Protein AF-A0A1D2TQW2-F1 (afdb_monomer)

Mean predicted aligned error: 4.25 Å

Secondary structure (DSSP, 8-state):
--HHHHHHHHHHH-TT--EEEEEE-SS--GGGTTTTT--TT--STT----TT-GGG---EEEEEES--PPPPPS-S---GGGHHHHHHHHTTPPPPHHHHHHHHHHHHTTT-SSS-TTHHHHHHHHHHHHHTTSS---

Solvent-accessible surface area (backbone atoms only — not comparable to full-atom values): 8653 Å² total; per-residue (Å²): 134,54,71,67,57,53,51,52,50,48,44,70,76,38,75,87,53,68,41,78,46,77,51,65,52,93,66,62,60,80,82,50,39,59,81,73,72,44,63,89,85,58,55,80,88,74,63,85,74,59,95,85,32,71,74,73,58,63,55,70,50,80,47,48,38,89,41,82,58,65,82,76,79,90,50,95,53,68,40,74,90,48,50,68,45,52,52,42,54,49,66,69,46,90,69,53,71,72,44,50,54,47,54,54,45,31,66,76,29,59,23,34,65,92,78,20,91,59,47,68,57,55,52,52,50,52,49,53,36,37,77,69,67,76,42,83,87,123

Foldseek 3Di:
DDPVVVLVCCCVVPVPDKDKDKDKDPFDDPVCCVVQVHDPPDDPVRDDDDPPRPRGDIDMDIDMRVDDFDDQDPQPEADPVLVVLSRCVRVVHDDDPLSVLSVVVCVQQSRDQPPRPPVVSNVVSVVVCCVVVVDPPD

Sequence (138 aa):
MDFDEFRSLLAKRFPKERFLIVQYGDHQPIATRTLLGFDKGAAAEDIQLTPESPGLLTYYSVDGVNYEPPPLPDEDVVEVPYLGTILLNAARLPLPPSYQARLELMRLCDGRYYTCAKSKSILSFHRRLMDSGLIDGR

Structure (mmCIF, N/CA/C/O backbone):
data_AF-A0A1D2TQW2-F1
#
_entry.id   AF-A0A1D2TQW2-F1
#
loop_
_atom_site.group_PDB
_atom_site.id
_atom_site.type_symbol
_atom_site.label_atom_id
_atom_site.label_alt_id
_atom_site.label_comp_id
_atom_site.label_asym_id
_atom_site.label_entity_id
_atom_site.label_seq_id
_atom_site.pdbx_PDB_ins_code
_atom_site.Cartn_x
_atom_site.Cartn_y
_atom_site.Cartn_z
_atom_site.occupancy
_atom_site.B_iso_or_equiv
_atom_site.auth_seq_id
_atom_site.auth_comp_id
_atom_site.auth_asym_id
_atom_site.auth_atom_id
_atom_site.pdbx_PDB_model_num
ATOM 1 N N . MET A 1 1 ? 0.658 -24.098 7.712 1.00 69.06 1 MET A N 1
ATOM 2 C CA . MET A 1 1 ? -0.571 -23.613 8.361 1.00 69.06 1 MET A CA 1
ATOM 3 C C . MET A 1 1 ? -1.418 -23.043 7.258 1.00 69.06 1 MET A C 1
ATOM 5 O O . MET A 1 1 ? -0.897 -22.264 6.468 1.00 69.06 1 MET A O 1
ATOM 9 N N . ASP A 1 2 ? -2.643 -23.523 7.151 1.00 94.38 2 ASP A N 1
ATOM 10 C CA . ASP A 1 2 ? -3.599 -23.038 6.165 1.00 94.38 2 ASP A CA 1
ATOM 11 C C . ASP A 1 2 ? -4.133 -21.645 6.572 1.00 94.38 2 ASP A C 1
ATOM 13 O O . ASP A 1 2 ? -4.160 -21.316 7.762 1.00 94.38 2 ASP A O 1
ATOM 17 N N . PHE A 1 3 ? -4.501 -20.794 5.607 1.00 95.44 3 PHE A N 1
ATOM 18 C CA . PHE A 1 3 ? -4.966 -19.431 5.905 1.00 95.44 3 PHE A CA 1
ATOM 19 C C . PHE A 1 3 ? -6.299 -19.428 6.666 1.00 95.44 3 PHE A C 1
ATOM 21 O O . PHE A 1 3 ? -6.469 -18.651 7.612 1.00 95.44 3 PHE A O 1
ATOM 28 N N . ASP A 1 4 ? -7.220 -20.326 6.319 1.00 96.12 4 ASP A N 1
ATOM 29 C CA . ASP A 1 4 ? -8.505 -20.444 7.003 1.00 96.12 4 ASP A CA 1
ATOM 30 C C . ASP A 1 4 ? -8.327 -21.034 8.403 1.00 96.12 4 ASP A C 1
ATOM 32 O O . ASP A 1 4 ? -8.966 -20.580 9.357 1.00 96.12 4 ASP A O 1
ATOM 36 N N . GLU A 1 5 ? -7.388 -21.970 8.569 1.00 97.44 5 GLU A N 1
ATOM 37 C CA . GLU A 1 5 ? -6.982 -22.456 9.891 1.00 97.44 5 GLU A CA 1
ATOM 38 C C . GLU A 1 5 ? -6.448 -21.309 10.767 1.00 97.44 5 GLU A C 1
ATOM 40 O O . GLU A 1 5 ? -6.889 -21.141 11.908 1.00 97.44 5 GLU A O 1
ATOM 45 N N . PHE A 1 6 ? -5.550 -20.473 10.234 1.00 97.25 6 PHE A N 1
ATOM 46 C CA . PHE A 1 6 ? -5.016 -19.308 10.945 1.00 97.25 6 PHE A CA 1
ATOM 47 C C . PHE A 1 6 ? -6.128 -18.343 11.387 1.00 97.25 6 PHE A C 1
ATOM 49 O O . PHE A 1 6 ? -6.190 -17.959 12.560 1.00 97.25 6 PHE A O 1
ATOM 56 N N . ARG A 1 7 ? -7.055 -18.000 10.483 1.00 97.50 7 ARG A N 1
ATOM 57 C CA . ARG A 1 7 ? -8.211 -17.137 10.789 1.00 97.50 7 ARG A CA 1
ATOM 58 C C . ARG A 1 7 ? -9.120 -17.749 11.849 1.00 97.50 7 ARG A C 1
ATOM 60 O O . ARG A 1 7 ? -9.507 -17.064 12.798 1.00 97.50 7 ARG A O 1
ATOM 67 N N . SER A 1 8 ? -9.417 -19.043 11.734 1.00 97.38 8 SER A N 1
ATOM 68 C CA . SER A 1 8 ? -10.237 -19.764 12.710 1.00 97.38 8 SER A CA 1
ATOM 69 C C . SER A 1 8 ? -9.594 -19.767 14.098 1.00 97.38 8 SER A C 1
ATOM 71 O O . SER A 1 8 ? -10.298 -19.643 15.105 1.00 97.38 8 SER A O 1
ATOM 73 N N . LEU A 1 9 ? -8.268 -19.903 14.181 1.00 97.81 9 LEU A N 1
ATOM 74 C CA . LEU A 1 9 ? -7.547 -19.856 15.451 1.00 97.81 9 LEU A CA 1
ATOM 75 C C . LEU A 1 9 ? -7.575 -18.457 16.075 1.00 97.81 9 LEU A C 1
ATOM 77 O O . LEU A 1 9 ? -7.765 -18.357 17.289 1.00 97.81 9 LEU A O 1
ATOM 81 N N . LEU A 1 10 ? -7.452 -17.390 15.274 1.00 98.06 10 LEU A N 1
ATOM 82 C CA . LEU A 1 10 ? -7.613 -16.014 15.758 1.00 98.06 10 LEU A CA 1
ATOM 83 C C . LEU A 1 10 ? -9.011 -15.790 16.342 1.00 98.06 10 LEU A C 1
ATOM 85 O O . LEU A 1 10 ? -9.122 -15.366 17.491 1.00 98.06 10 LEU A O 1
ATOM 89 N N . ALA A 1 11 ? -10.063 -16.152 15.603 1.00 97.94 11 ALA A N 1
ATOM 90 C CA . ALA A 1 11 ? -11.447 -15.975 16.047 1.00 97.94 11 ALA A CA 1
ATOM 91 C C . ALA A 1 11 ? -11.741 -16.737 17.351 1.00 97.94 11 ALA A C 1
ATOM 93 O O . ALA A 1 11 ? -12.384 -16.210 18.258 1.00 97.94 11 ALA A O 1
ATOM 94 N N . LYS A 1 12 ? -11.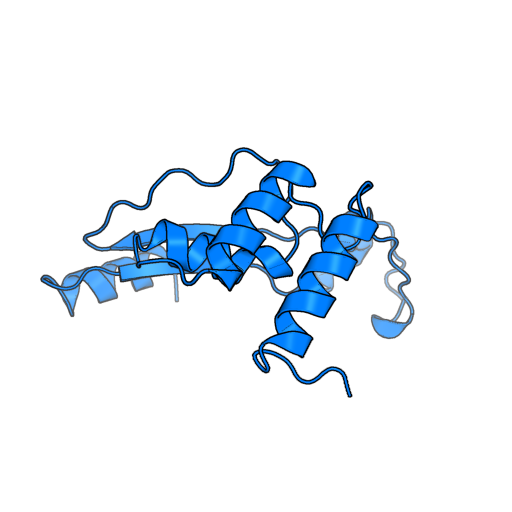238 -17.974 17.466 1.00 98.19 12 LYS A N 1
ATOM 95 C CA . LYS A 1 12 ? -11.433 -18.818 18.652 1.00 98.19 12 LYS A CA 1
ATOM 96 C C . LYS A 1 12 ? -10.676 -18.296 19.871 1.00 98.19 12 LYS A C 1
ATOM 98 O O . LYS A 1 12 ? -11.198 -18.344 20.982 1.00 98.19 12 LYS A O 1
ATOM 103 N N . ARG A 1 13 ? -9.426 -17.864 19.683 1.00 98.31 13 ARG A N 1
ATOM 104 C CA . ARG A 1 13 ? -8.552 -17.438 20.783 1.00 98.31 13 ARG A CA 1
ATOM 105 C C . ARG A 1 13 ? -8.874 -16.025 21.268 1.00 98.31 13 ARG A C 1
ATOM 107 O O . ARG A 1 13 ? -8.685 -15.750 22.450 1.00 98.31 13 ARG A O 1
ATOM 114 N N . PHE A 1 14 ? -9.364 -15.171 20.375 1.00 98.38 14 PHE A N 1
ATOM 115 C CA . PHE A 1 14 ? -9.602 -13.751 20.609 1.00 98.38 14 PHE A CA 1
ATOM 116 C C . PHE A 1 14 ? -10.992 -13.337 20.083 1.00 98.38 14 PHE A C 1
ATOM 118 O O . PHE A 1 14 ? -11.109 -12.624 19.084 1.00 98.38 14 PHE A O 1
ATOM 125 N N . PRO A 1 15 ? -12.080 -13.814 20.718 1.00 97.56 15 PRO A N 1
ATOM 126 C CA . PRO A 1 15 ? -13.437 -13.636 20.201 1.00 97.56 15 PRO A CA 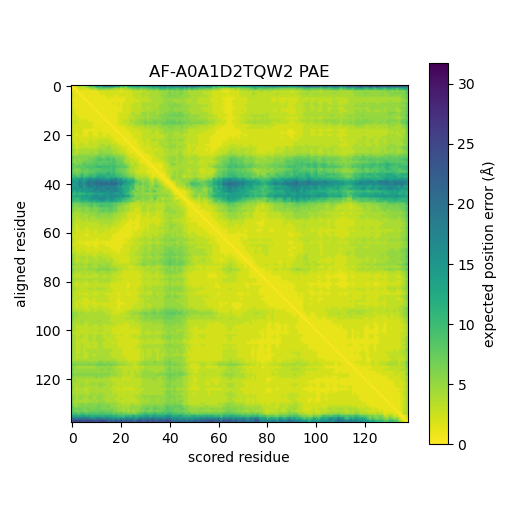1
ATOM 127 C C . PRO A 1 15 ? -13.968 -12.199 20.305 1.00 97.56 15 PRO A C 1
ATOM 129 O O . PRO A 1 15 ? -15.033 -11.911 19.765 1.00 97.56 15 PRO A O 1
ATOM 132 N N . LYS A 1 16 ? -13.286 -11.302 21.029 1.00 98.06 16 LYS A N 1
ATOM 133 C CA . LYS A 1 16 ? -13.711 -9.900 21.208 1.00 98.06 16 LYS A CA 1
ATOM 134 C C . LYS A 1 16 ? -12.815 -8.916 20.460 1.00 98.06 16 LYS A C 1
ATOM 136 O O . LYS A 1 16 ? -13.135 -7.733 20.363 1.00 98.06 16 LYS A O 1
ATOM 141 N N . GLU A 1 17 ? -11.694 -9.395 19.952 1.00 98.25 17 GLU A N 1
ATOM 142 C CA . GLU A 1 17 ? -10.689 -8.622 19.262 1.00 98.25 17 GLU A CA 1
ATOM 143 C C . GLU A 1 17 ? -10.977 -8.620 17.765 1.00 98.25 17 GLU A C 1
ATOM 145 O O . GLU A 1 17 ? -11.472 -9.590 17.187 1.00 98.25 17 GLU A O 1
ATOM 150 N N . ARG A 1 18 ? -10.650 -7.492 17.141 1.00 97.81 18 ARG A N 1
ATOM 151 C CA . ARG A 1 18 ? -10.792 -7.277 15.707 1.00 97.81 18 ARG A CA 1
ATOM 152 C C . ARG A 1 18 ? -9.414 -7.331 15.084 1.00 97.81 18 ARG A C 1
ATOM 154 O O . ARG A 1 18 ? -8.523 -6.608 15.528 1.00 9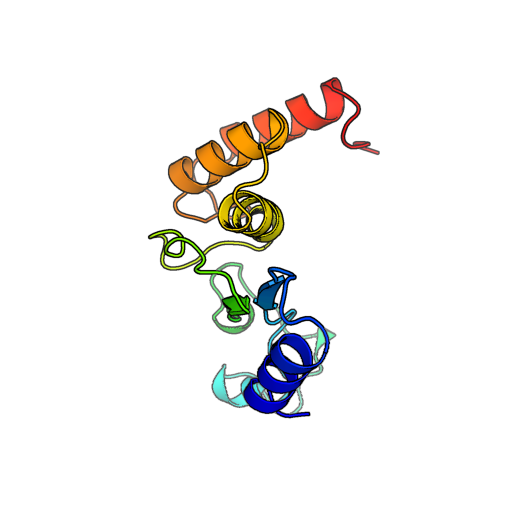7.81 18 ARG A O 1
ATOM 161 N N . PHE A 1 19 ? -9.262 -8.145 14.051 1.00 98.06 19 PHE A N 1
ATOM 162 C CA . PHE A 1 19 ? -8.018 -8.250 13.304 1.00 98.06 19 PHE A CA 1
ATOM 163 C C . PHE A 1 19 ? -8.246 -7.790 11.877 1.00 98.06 19 PHE A C 1
ATOM 165 O O . PHE A 1 19 ? -9.223 -8.182 11.243 1.00 98.06 19 PHE A O 1
ATOM 172 N N . LEU A 1 20 ? -7.307 -6.993 11.384 1.00 97.94 20 LEU A N 1
ATOM 173 C CA . LEU A 1 20 ? -7.090 -6.786 9.965 1.00 97.94 20 LEU A CA 1
ATOM 174 C C . LEU A 1 20 ? -5.888 -7.639 9.570 1.00 97.94 20 LEU A C 1
ATOM 176 O O . LEU A 1 20 ? -4.841 -7.555 10.214 1.00 97.94 20 LEU A O 1
ATOM 180 N N . ILE A 1 21 ? -6.037 -8.454 8.537 1.00 97.12 21 ILE A N 1
ATOM 181 C CA . ILE A 1 21 ? -4.979 -9.322 8.032 1.00 97.12 21 ILE A CA 1
ATOM 182 C C . ILE A 1 21 ? -4.612 -8.837 6.640 1.00 97.12 21 ILE A C 1
ATOM 184 O O . ILE A 1 21 ? -5.477 -8.708 5.778 1.00 97.12 21 ILE A O 1
ATOM 188 N N . VAL A 1 22 ? -3.326 -8.578 6.420 1.00 95.75 22 VAL A N 1
ATOM 189 C CA . VAL A 1 22 ? -2.796 -8.229 5.103 1.00 95.75 22 VAL A CA 1
ATOM 190 C C . VAL A 1 22 ? -1.789 -9.281 4.697 1.00 95.75 22 VAL A C 1
ATOM 192 O O . VAL A 1 22 ? -0.857 -9.580 5.440 1.00 95.75 22 VAL A O 1
ATOM 195 N N . GLN A 1 23 ? -1.998 -9.839 3.513 1.00 95.56 23 GLN A N 1
ATOM 196 C CA . GLN A 1 23 ? -1.063 -10.751 2.868 1.00 95.56 23 GLN A CA 1
ATOM 197 C C . GLN A 1 23 ? -0.524 -10.049 1.636 1.00 95.56 23 GLN A C 1
ATOM 199 O O . GLN A 1 23 ? -1.293 -9.397 0.932 1.00 95.56 23 GLN A O 1
ATOM 204 N N . TYR A 1 24 ? 0.769 -10.178 1.376 1.00 95.88 24 TYR A N 1
ATOM 205 C CA . TYR A 1 24 ? 1.371 -9.712 0.139 1.00 95.88 24 TYR A CA 1
ATOM 206 C C . TYR A 1 24 ? 2.553 -10.602 -0.229 1.00 95.88 24 TYR A C 1
ATOM 208 O O . TYR A 1 24 ? 3.225 -11.136 0.654 1.00 95.88 24 TYR A O 1
ATOM 216 N N . GLY A 1 25 ? 2.786 -10.774 -1.528 1.00 95.75 25 GLY A N 1
ATOM 217 C CA . GLY A 1 25 ? 4.007 -11.405 -2.017 1.00 95.75 25 GLY A CA 1
ATOM 218 C C . GLY A 1 25 ? 5.146 -10.391 -2.024 1.00 95.75 25 GLY A C 1
ATOM 219 O O . GLY A 1 25 ? 4.996 -9.305 -2.584 1.00 95.75 25 GLY A O 1
ATOM 220 N N . ASP A 1 26 ? 6.277 -10.739 -1.424 1.00 93.38 26 ASP A N 1
ATOM 221 C CA . ASP A 1 26 ? 7.501 -9.939 -1.454 1.00 93.38 26 ASP A CA 1
ATOM 222 C C . ASP A 1 26 ? 8.181 -9.992 -2.829 1.00 93.38 26 ASP A C 1
ATOM 224 O O . ASP A 1 26 ? 8.617 -8.961 -3.338 1.00 93.38 26 ASP A O 1
ATOM 228 N N . HIS A 1 27 ? 8.217 -11.170 -3.455 1.00 92.69 27 HIS A N 1
ATOM 229 C CA . HIS A 1 27 ? 8.679 -11.359 -4.827 1.00 92.69 27 HIS A CA 1
ATOM 230 C C . HIS A 1 27 ? 8.123 -12.646 -5.464 1.00 92.69 27 HIS A C 1
ATOM 232 O O . HIS A 1 27 ? 7.532 -13.506 -4.811 1.00 92.69 27 HIS A O 1
ATOM 238 N N . GLN A 1 28 ? 8.330 -12.800 -6.774 1.00 91.38 28 GLN A N 1
ATOM 239 C CA . GLN A 1 28 ? 7.999 -14.024 -7.509 1.00 91.38 28 GLN A CA 1
ATOM 240 C C . GLN A 1 28 ? 8.889 -15.207 -7.066 1.00 91.38 28 GLN A C 1
ATOM 242 O O . GLN A 1 28 ? 10.093 -15.024 -6.850 1.00 91.38 28 GLN A O 1
ATOM 247 N N . PRO A 1 29 ? 8.352 -16.436 -6.936 1.00 89.31 29 PRO A N 1
ATOM 248 C CA . PRO A 1 29 ? 9.159 -17.614 -6.635 1.00 89.31 29 PRO A CA 1
ATOM 249 C C . PRO A 1 29 ? 10.017 -18.029 -7.839 1.00 89.31 29 PRO A C 1
ATOM 251 O O . PRO A 1 29 ? 9.657 -17.818 -8.992 1.00 89.31 29 PRO A O 1
ATOM 254 N N . ILE A 1 30 ? 11.123 -18.737 -7.596 1.00 85.19 30 ILE A N 1
ATOM 255 C CA . ILE A 1 30 ? 12.011 -19.234 -8.671 1.00 85.19 30 ILE A CA 1
ATOM 256 C C . ILE A 1 30 ? 11.249 -20.096 -9.694 1.00 85.19 30 ILE A C 1
ATOM 258 O O . ILE A 1 30 ? 11.547 -20.059 -10.887 1.00 85.19 30 ILE A O 1
ATOM 262 N N . ALA A 1 31 ? 10.232 -20.836 -9.247 1.00 86.81 31 ALA A N 1
ATOM 263 C CA . ALA A 1 31 ? 9.426 -21.702 -10.101 1.00 86.81 31 ALA A CA 1
ATOM 264 C C . ALA A 1 31 ? 8.708 -20.954 -11.244 1.00 86.81 31 ALA A C 1
ATOM 266 O O . ALA A 1 31 ? 8.491 -21.544 -12.303 1.00 86.81 31 ALA A O 1
ATOM 267 N N . THR A 1 32 ? 8.378 -19.667 -11.082 1.00 87.00 32 THR A N 1
ATOM 268 C CA . THR A 1 32 ? 7.682 -18.895 -12.125 1.00 87.00 32 THR A CA 1
ATOM 269 C C . THR A 1 32 ? 8.623 -18.346 -13.192 1.00 87.00 32 THR A C 1
ATOM 271 O O . THR A 1 32 ? 8.151 -17.927 -14.243 1.00 87.00 32 THR A O 1
ATOM 274 N N . ARG A 1 33 ? 9.950 -18.431 -13.021 1.00 84.50 33 ARG A N 1
ATOM 275 C CA . ARG A 1 33 ? 10.927 -17.908 -13.997 1.00 84.50 33 ARG A CA 1
ATOM 276 C C . ARG A 1 33 ? 10.710 -18.404 -15.415 1.00 84.50 33 ARG A C 1
ATOM 278 O O . ARG A 1 33 ? 10.697 -17.618 -16.353 1.00 84.50 33 ARG A O 1
ATOM 285 N N . THR A 1 34 ? 10.514 -19.710 -15.559 1.00 85.94 34 THR A N 1
ATOM 286 C CA . THR A 1 34 ? 10.308 -20.316 -16.881 1.00 85.94 34 THR A CA 1
ATOM 287 C C . THR A 1 34 ? 8.975 -19.911 -17.501 1.00 85.94 34 THR A C 1
ATOM 289 O O . THR A 1 34 ? 8.885 -19.782 -18.717 1.00 85.94 34 THR A O 1
ATOM 292 N N . LEU A 1 35 ? 7.960 -19.639 -16.673 1.00 86.88 35 LEU A N 1
ATOM 293 C CA . LEU A 1 35 ? 6.668 -19.106 -17.116 1.00 86.88 35 LEU A CA 1
ATOM 294 C C . LEU A 1 35 ? 6.786 -17.648 -17.581 1.00 86.88 35 LEU A C 1
ATOM 296 O O . LEU A 1 35 ? 6.021 -17.210 -18.432 1.00 86.88 35 LEU A O 1
ATOM 300 N N . LEU A 1 36 ? 7.767 -16.920 -17.048 1.00 86.56 36 LEU A N 1
ATOM 301 C CA . LEU A 1 36 ? 8.106 -15.547 -17.418 1.00 86.56 36 LEU A CA 1
ATOM 302 C C . LEU A 1 36 ? 9.097 -15.468 -18.595 1.00 86.56 36 LEU A C 1
ATOM 304 O O . LEU A 1 36 ? 9.519 -14.376 -18.965 1.00 86.56 36 LEU A O 1
ATOM 308 N N . GLY A 1 37 ? 9.465 -16.608 -19.193 1.00 85.69 37 GLY A N 1
ATOM 309 C CA . GLY A 1 37 ? 10.343 -16.672 -20.365 1.00 85.69 37 GLY A CA 1
ATOM 310 C C . GLY A 1 37 ? 11.844 -16.636 -20.059 1.00 85.69 37 GLY A C 1
ATOM 311 O O . GLY A 1 37 ? 12.639 -16.501 -20.987 1.00 85.69 37 GLY A O 1
ATOM 312 N N . PHE A 1 38 ? 12.250 -16.775 -18.793 1.00 85.50 38 PHE A N 1
ATOM 313 C CA . PHE A 1 38 ? 13.665 -16.844 -18.421 1.00 85.50 38 PHE A CA 1
ATOM 314 C C . PHE A 1 38 ? 14.229 -18.262 -18.559 1.00 85.50 38 PHE A C 1
ATOM 316 O O . PHE A 1 38 ? 13.533 -19.255 -18.319 1.00 85.50 38 PHE A O 1
ATOM 323 N N . ASP A 1 39 ? 15.515 -18.350 -18.910 1.00 81.75 39 ASP A N 1
ATOM 324 C CA . ASP A 1 39 ? 16.240 -19.619 -18.989 1.00 81.75 39 ASP A CA 1
ATOM 325 C C . ASP A 1 39 ? 16.290 -20.301 -17.608 1.00 81.75 39 ASP A C 1
ATOM 327 O O . ASP A 1 39 ? 16.514 -19.662 -16.579 1.00 81.75 39 ASP A O 1
ATOM 331 N N . LYS A 1 40 ? 16.120 -21.626 -17.592 1.00 77.00 40 LYS A N 1
ATOM 332 C CA . LYS A 1 40 ? 16.286 -22.470 -16.401 1.00 77.00 40 LYS A CA 1
ATOM 333 C C . LYS A 1 40 ? 17.687 -22.362 -15.800 1.00 77.00 40 LYS A C 1
ATOM 335 O O . LYS A 1 40 ? 17.826 -22.556 -14.597 1.00 77.00 40 LYS A O 1
ATOM 340 N N . GLY A 1 41 ? 18.698 -22.101 -16.629 1.00 79.25 41 GLY A N 1
ATOM 341 C CA . GLY A 1 41 ? 20.085 -21.932 -16.202 1.00 79.25 41 GLY A CA 1
ATOM 342 C C . GLY A 1 41 ? 20.426 -20.533 -15.685 1.00 79.25 41 GLY A C 1
ATOM 343 O O . GLY A 1 41 ? 21.516 -20.355 -15.149 1.00 79.25 41 GLY A O 1
ATOM 344 N N . ALA A 1 42 ? 19.532 -19.548 -15.832 1.00 77.81 42 ALA A N 1
ATOM 345 C CA . ALA A 1 42 ? 19.798 -18.181 -15.397 1.00 77.81 42 ALA A CA 1
ATOM 346 C C . ALA A 1 42 ? 19.751 -18.063 -13.865 1.00 77.81 42 ALA A C 1
ATOM 348 O O . ALA A 1 42 ? 18.760 -18.437 -13.216 1.00 77.81 42 ALA A O 1
ATOM 349 N N . ALA A 1 43 ? 20.816 -17.505 -13.287 1.00 78.38 43 ALA A N 1
ATOM 350 C CA . ALA A 1 43 ? 20.850 -17.168 -11.872 1.00 78.38 43 ALA A CA 1
ATOM 351 C C . ALA A 1 43 ? 19.848 -16.041 -11.563 1.00 78.38 43 ALA A C 1
ATOM 353 O O . ALA A 1 43 ? 19.420 -15.308 -12.452 1.00 78.38 43 ALA A O 1
ATOM 354 N N . ALA A 1 44 ? 19.413 -15.927 -10.304 1.00 76.31 44 ALA A N 1
ATOM 355 C CA . ALA A 1 44 ? 18.398 -14.943 -9.904 1.00 76.31 44 ALA A CA 1
ATOM 356 C C . ALA A 1 44 ? 18.841 -13.512 -10.178 1.00 76.31 44 ALA A C 1
ATOM 358 O O . ALA A 1 44 ? 18.097 -12.690 -10.701 1.00 76.31 44 ALA A O 1
ATOM 359 N N . GLU A 1 45 ? 20.076 -13.280 -9.779 1.00 78.31 45 GLU A N 1
ATOM 360 C CA . GLU A 1 45 ? 20.826 -12.048 -9.806 1.00 78.31 45 GLU A CA 1
ATOM 361 C C . GLU A 1 45 ? 21.096 -11.545 -11.229 1.00 78.31 45 GLU A C 1
ATOM 363 O O . GLU A 1 45 ? 21.239 -10.341 -11.423 1.00 78.31 45 GLU A O 1
ATOM 368 N N . ASP A 1 46 ? 21.093 -12.439 -12.221 1.00 80.12 46 ASP A N 1
ATOM 369 C CA . ASP A 1 46 ? 21.361 -12.104 -13.622 1.00 80.12 46 ASP A CA 1
ATOM 370 C C . ASP A 1 46 ? 20.093 -11.683 -14.385 1.00 80.12 46 ASP A C 1
ATOM 372 O O . ASP A 1 46 ? 20.166 -11.198 -15.518 1.00 80.12 46 ASP A O 1
ATOM 376 N N . ILE A 1 47 ? 18.911 -11.861 -13.785 1.00 82.12 47 ILE A N 1
ATOM 377 C CA . ILE A 1 47 ? 17.636 -11.518 -14.414 1.00 82.12 47 ILE A CA 1
ATOM 378 C C . ILE A 1 47 ? 17.380 -10.019 -14.257 1.00 82.12 47 ILE A C 1
ATOM 380 O O . ILE A 1 47 ? 17.040 -9.530 -13.181 1.00 82.12 47 ILE A O 1
ATOM 384 N N . GLN A 1 48 ? 17.478 -9.285 -15.365 1.00 83.75 48 GLN A N 1
ATOM 385 C CA . GLN A 1 48 ? 17.074 -7.883 -15.413 1.00 83.75 48 GLN A CA 1
ATOM 386 C C . GLN A 1 48 ? 15.579 -7.762 -15.707 1.00 83.75 48 GLN A C 1
ATOM 388 O O . GLN A 1 48 ? 15.083 -8.251 -16.723 1.00 83.75 48 GLN A O 1
ATOM 393 N N . LEU A 1 49 ? 14.863 -7.079 -14.817 1.00 88.56 49 LEU A N 1
ATOM 394 C CA . LEU A 1 49 ? 13.438 -6.802 -14.951 1.00 88.56 49 LEU A CA 1
ATOM 395 C C . LEU A 1 49 ? 13.237 -5.320 -15.258 1.00 88.56 49 LEU A C 1
ATOM 397 O O . LEU A 1 49 ? 13.811 -4.456 -14.595 1.00 88.56 49 LEU A O 1
ATOM 401 N N . THR A 1 50 ? 12.399 -5.020 -16.248 1.00 90.56 50 THR A N 1
ATOM 402 C CA . THR A 1 50 ? 11.861 -3.667 -16.416 1.00 90.56 50 THR A CA 1
ATOM 403 C C . THR A 1 50 ? 10.788 -3.407 -15.352 1.00 90.56 50 THR A C 1
ATOM 405 O O . THR A 1 50 ? 10.198 -4.371 -14.854 1.00 90.56 50 THR A O 1
ATOM 408 N N . PRO A 1 51 ? 10.488 -2.143 -15.006 1.00 88.94 51 PRO A N 1
ATOM 409 C CA . PRO A 1 51 ? 9.437 -1.816 -14.036 1.00 88.94 51 PRO A CA 1
ATOM 410 C C . PRO A 1 51 ? 8.054 -2.402 -14.373 1.00 88.94 51 PRO A C 1
ATOM 412 O O . PRO A 1 51 ? 7.268 -2.704 -13.482 1.00 88.94 51 PRO A O 1
ATOM 415 N N . GLU A 1 52 ? 7.767 -2.606 -15.657 1.00 89.75 52 GLU A N 1
ATOM 416 C CA . GLU A 1 52 ? 6.516 -3.173 -16.172 1.00 89.75 52 GLU A CA 1
ATOM 417 C C . GLU A 1 52 ? 6.556 -4.704 -16.298 1.00 89.75 52 GLU A C 1
ATOM 419 O O . GLU A 1 52 ? 5.590 -5.317 -16.755 1.00 89.75 52 GLU A O 1
ATOM 424 N N . SER A 1 53 ? 7.672 -5.340 -15.934 1.00 91.19 53 SER A N 1
ATOM 425 C CA . SER A 1 53 ? 7.830 -6.783 -16.063 1.00 91.19 53 SER A CA 1
ATOM 426 C C . SER A 1 53 ? 6.815 -7.529 -15.190 1.00 91.19 53 SER A C 1
ATOM 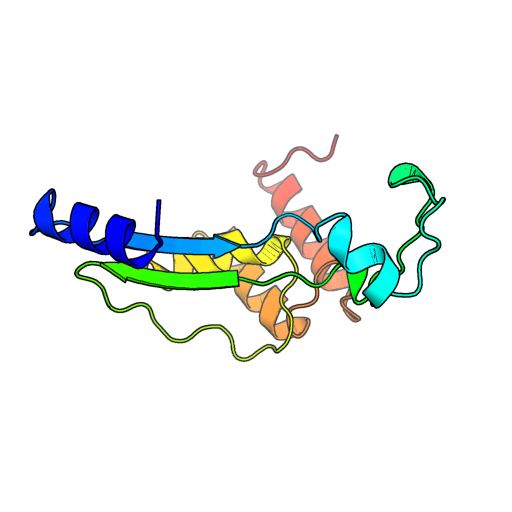428 O O . SER A 1 53 ? 6.737 -7.268 -13.986 1.00 91.19 53 SER A O 1
ATOM 430 N N . PRO A 1 54 ? 6.117 -8.550 -15.725 1.00 90.25 54 PRO A N 1
ATOM 431 C CA . PRO A 1 54 ? 5.279 -9.432 -14.915 1.00 90.25 54 PRO A CA 1
ATOM 432 C C . PRO A 1 54 ? 6.051 -10.150 -13.797 1.00 90.25 54 PRO A C 1
ATOM 434 O O . PRO A 1 54 ? 5.451 -10.583 -12.818 1.00 90.25 54 PRO A O 1
ATOM 437 N N . GLY A 1 55 ? 7.385 -10.231 -13.896 1.00 91.44 55 GLY A N 1
ATOM 438 C CA . GLY A 1 55 ? 8.247 -10.743 -12.828 1.00 91.44 55 GLY A CA 1
ATOM 439 C C . GLY A 1 55 ? 8.275 -9.886 -11.556 1.00 91.44 55 GLY A C 1
ATOM 440 O O . GLY A 1 55 ? 8.726 -10.373 -10.522 1.00 91.44 55 GLY A O 1
ATOM 441 N N . LEU A 1 56 ? 7.781 -8.645 -11.615 1.00 91.88 56 LEU A N 1
ATOM 442 C CA . LEU A 1 56 ? 7.612 -7.755 -10.461 1.00 91.88 56 LEU A CA 1
ATOM 443 C C . LEU A 1 56 ? 6.178 -7.747 -9.912 1.00 91.88 56 LEU A C 1
ATOM 445 O O . LEU A 1 56 ? 5.937 -7.179 -8.849 1.00 91.88 56 LEU A O 1
ATOM 449 N N . LEU A 1 57 ? 5.221 -8.359 -10.614 1.00 94.06 57 LEU A N 1
ATOM 450 C CA . LEU A 1 57 ? 3.837 -8.422 -10.158 1.00 94.06 57 LEU A CA 1
ATOM 451 C C . LEU A 1 57 ? 3.701 -9.530 -9.126 1.00 94.06 57 LEU A C 1
ATOM 453 O O . LEU A 1 57 ? 3.938 -10.690 -9.435 1.00 94.06 57 LEU A O 1
ATOM 457 N N . THR A 1 58 ? 3.293 -9.197 -7.911 1.00 94.88 58 THR A N 1
ATOM 458 C CA . THR A 1 58 ? 2.857 -10.182 -6.919 1.00 94.88 58 THR A CA 1
ATOM 459 C C . THR A 1 58 ? 1.372 -9.971 -6.638 1.00 94.88 58 THR A C 1
ATOM 461 O O . THR A 1 58 ? 0.627 -9.516 -7.504 1.00 94.88 58 THR A O 1
ATOM 464 N N . TYR A 1 59 ? 0.913 -10.336 -5.449 1.00 94.94 59 TYR A N 1
ATOM 465 C CA . TYR A 1 59 ? -0.446 -10.083 -5.007 1.00 94.94 59 TYR A CA 1
ATOM 466 C C . TYR A 1 59 ? -0.410 -9.339 -3.681 1.00 94.94 59 TYR A C 1
ATOM 468 O O . TYR A 1 59 ? 0.580 -9.394 -2.946 1.00 94.94 59 TYR A O 1
ATOM 476 N N . TYR A 1 60 ? -1.529 -8.711 -3.348 1.00 96.62 60 TYR A N 1
ATOM 477 C CA . TYR A 1 60 ? -1.864 -8.388 -1.974 1.00 96.62 60 TYR A CA 1
ATOM 478 C C . TYR A 1 60 ? -3.352 -8.654 -1.737 1.00 96.62 60 TYR A C 1
ATOM 480 O O . TYR A 1 60 ? -4.153 -8.664 -2.669 1.00 96.62 60 TYR A O 1
ATOM 488 N N . SER A 1 61 ? -3.722 -8.907 -0.488 1.00 96.00 61 SER A N 1
ATOM 489 C CA . SER A 1 61 ? -5.111 -9.104 -0.072 1.00 96.00 61 SER A CA 1
ATOM 490 C C . SER A 1 61 ? -5.314 -8.539 1.323 1.00 96.00 61 SER A C 1
ATOM 492 O O . SER A 1 61 ? -4.395 -8.605 2.146 1.00 96.00 61 SER A O 1
ATOM 494 N N . VAL A 1 62 ? -6.523 -8.062 1.606 1.00 96.81 62 VAL A N 1
ATOM 495 C CA . VAL A 1 62 ? -6.929 -7.587 2.928 1.00 96.81 62 VAL A CA 1
ATOM 496 C C . VAL A 1 62 ? -8.143 -8.396 3.379 1.00 96.81 62 VAL A C 1
ATOM 498 O O . VAL A 1 62 ? -9.142 -8.455 2.670 1.00 96.81 62 VAL A O 1
ATOM 501 N N . ASP A 1 63 ? -8.054 -9.008 4.555 1.00 97.12 63 ASP A N 1
ATOM 502 C CA . ASP A 1 63 ? -9.116 -9.804 5.179 1.00 97.12 63 ASP A CA 1
ATOM 503 C C . ASP A 1 63 ? -9.322 -9.344 6.633 1.00 97.12 63 ASP A C 1
ATOM 505 O O . ASP A 1 63 ? -8.505 -8.602 7.189 1.00 97.12 63 ASP A O 1
ATOM 509 N N . GLY A 1 64 ? -10.415 -9.760 7.266 1.00 97.50 64 GLY A N 1
ATOM 510 C CA . GLY A 1 64 ? -10.701 -9.450 8.656 1.00 97.50 64 GLY A CA 1
ATOM 511 C C . GLY A 1 64 ? -11.218 -10.642 9.458 1.00 97.50 64 GLY A C 1
ATOM 512 O O . GLY A 1 64 ? -11.898 -11.535 8.957 1.00 97.50 64 GLY A O 1
ATOM 513 N N . VAL A 1 65 ? -10.914 -10.623 10.756 1.00 98.38 65 VAL A N 1
ATOM 514 C CA . VAL A 1 65 ? -11.514 -11.514 11.760 1.00 98.38 65 VAL A CA 1
ATOM 515 C C . VAL A 1 65 ? -12.241 -10.644 12.774 1.00 98.38 65 VAL A C 1
ATOM 517 O O . VAL A 1 65 ? -11.648 -9.719 13.336 1.00 98.38 65 VAL A O 1
ATOM 520 N N . ASN A 1 66 ? -13.539 -10.908 12.968 1.00 97.62 66 ASN A N 1
ATOM 521 C CA . ASN A 1 66 ? -14.468 -10.035 13.705 1.00 97.62 66 ASN A CA 1
ATOM 522 C C . ASN A 1 66 ? -14.469 -8.581 13.184 1.00 97.62 66 ASN A C 1
ATOM 524 O O . ASN A 1 66 ? -14.779 -7.633 13.907 1.00 97.62 66 ASN A O 1
ATOM 528 N N . TYR A 1 67 ? -14.076 -8.399 11.925 1.00 97.81 67 TYR A N 1
ATOM 529 C CA . TYR A 1 67 ? -13.899 -7.116 11.272 1.00 97.81 67 TYR A CA 1
ATOM 530 C C . TYR A 1 67 ? -14.185 -7.268 9.785 1.00 97.81 67 TYR A C 1
ATOM 532 O O . TYR A 1 67 ? -13.775 -8.255 9.185 1.00 97.81 67 TYR A O 1
ATOM 540 N N . GLU A 1 68 ? -14.853 -6.278 9.204 1.00 97.00 68 GLU A N 1
ATOM 541 C CA . GLU A 1 68 ? -15.091 -6.201 7.766 1.00 97.00 68 GLU A CA 1
ATOM 542 C C . GLU A 1 68 ? -14.262 -5.038 7.199 1.00 97.00 68 GLU A C 1
ATOM 544 O O . GLU A 1 68 ? -14.586 -3.865 7.452 1.00 97.00 68 GLU A O 1
ATOM 549 N N . PRO A 1 69 ? -13.154 -5.336 6.495 1.00 96.81 69 PRO A N 1
ATOM 550 C CA . PRO A 1 69 ? -12.354 -4.316 5.833 1.00 96.81 69 PRO A CA 1
ATOM 551 C C . PRO A 1 69 ? -13.165 -3.576 4.761 1.00 96.81 69 PRO A C 1
ATOM 553 O O . PRO A 1 69 ? -14.096 -4.145 4.191 1.00 96.81 69 PRO A O 1
ATOM 556 N N . PRO A 1 70 ? -12.845 -2.304 4.466 1.00 95.38 70 PRO A N 1
ATOM 557 C CA . PRO A 1 70 ? -13.400 -1.646 3.289 1.00 95.38 70 PRO A CA 1
ATOM 558 C C . PRO A 1 70 ? -12.904 -2.328 1.998 1.00 95.38 70 PRO A C 1
ATOM 560 O O . PRO A 1 70 ? -11.913 -3.065 2.042 1.00 95.38 70 PRO A O 1
ATOM 563 N N . PRO A 1 71 ? -13.540 -2.046 0.846 1.00 94.50 71 PRO A N 1
ATOM 564 C CA . PRO A 1 71 ? -13.024 -2.463 -0.452 1.00 94.50 71 PRO A CA 1
ATOM 565 C C . PRO A 1 71 ? -11.567 -2.037 -0.659 1.00 94.50 71 PRO A C 1
ATOM 567 O O . PRO A 1 71 ? -11.126 -1.003 -0.140 1.00 94.50 71 PRO A O 1
ATOM 570 N N . LEU A 1 72 ? -10.831 -2.843 -1.425 1.00 94.00 72 LEU A N 1
ATOM 571 C CA . LEU A 1 72 ? -9.500 -2.473 -1.895 1.00 94.00 72 LEU A CA 1
ATOM 572 C C . LEU A 1 72 ? -9.578 -1.240 -2.813 1.00 94.00 72 LEU A C 1
ATOM 574 O O . LEU A 1 72 ? -10.655 -0.941 -3.330 1.00 94.00 72 LEU A O 1
ATOM 578 N N . PRO A 1 73 ? -8.461 -0.513 -2.996 1.00 94.50 73 PRO A N 1
ATOM 579 C CA . PRO A 1 73 ? -8.377 0.532 -4.008 1.00 94.50 73 PRO A CA 1
ATOM 580 C C . PRO A 1 73 ? -8.773 0.021 -5.403 1.00 94.50 73 PRO A C 1
ATOM 582 O O . PRO A 1 73 ? -8.559 -1.152 -5.710 1.00 94.50 73 PRO A O 1
ATOM 585 N N . ASP A 1 74 ? -9.343 0.907 -6.221 1.00 94.62 74 ASP A N 1
ATOM 586 C CA . ASP A 1 74 ? -9.843 0.572 -7.562 1.00 94.62 74 ASP A CA 1
ATOM 587 C C . ASP A 1 74 ? -8.706 0.381 -8.585 1.00 94.62 74 ASP A C 1
ATOM 589 O O . ASP A 1 74 ? -8.941 -0.106 -9.687 1.00 94.62 74 ASP A O 1
ATOM 593 N N . GLU A 1 75 ? -7.478 0.786 -8.245 1.00 95.19 75 GLU A N 1
ATOM 594 C CA . GLU A 1 75 ? -6.311 0.674 -9.113 1.00 95.19 75 GLU A CA 1
ATOM 595 C C . GLU A 1 75 ? -5.887 -0.792 -9.324 1.00 95.19 75 GLU A C 1
ATOM 597 O O . GLU A 1 75 ? -5.565 -1.505 -8.370 1.00 95.19 75 GLU A O 1
ATOM 602 N N . ASP A 1 76 ? -5.793 -1.215 -10.592 1.00 92.38 76 ASP A N 1
ATOM 603 C CA . ASP A 1 76 ? -5.421 -2.587 -10.984 1.00 92.38 76 ASP A CA 1
ATOM 604 C C . ASP A 1 76 ? -4.062 -3.029 -10.414 1.00 92.38 76 ASP A C 1
ATOM 606 O O . ASP A 1 76 ? -3.850 -4.199 -10.085 1.00 92.38 76 ASP A O 1
ATOM 610 N N . VAL A 1 77 ? -3.112 -2.093 -10.319 1.00 93.81 77 VAL A N 1
ATOM 611 C CA . VAL A 1 77 ? -1.776 -2.323 -9.766 1.00 93.81 77 VAL A CA 1
ATOM 612 C C . VAL A 1 77 ? -1.424 -1.191 -8.819 1.00 93.81 77 VAL A C 1
ATOM 614 O O . VAL A 1 77 ? -1.382 -0.028 -9.212 1.00 93.81 77 VAL A O 1
ATOM 617 N N . VAL A 1 78 ? -1.062 -1.554 -7.592 1.00 95.94 78 VAL A N 1
ATOM 618 C CA . VAL A 1 78 ? -0.465 -0.637 -6.620 1.00 95.94 78 VAL A CA 1
ATOM 619 C C . VAL A 1 78 ? 0.976 -1.041 -6.353 1.00 95.94 78 VAL A C 1
ATOM 621 O O . VAL A 1 78 ? 1.290 -2.215 -6.163 1.00 95.94 78 VAL A O 1
ATOM 624 N N . GLU A 1 79 ? 1.874 -0.067 -6.326 1.00 96.00 79 GLU A N 1
ATOM 625 C CA . GLU A 1 79 ? 3.269 -0.317 -5.983 1.00 96.00 79 GLU A CA 1
ATOM 626 C C . GLU A 1 79 ? 3.480 -0.309 -4.459 1.00 96.00 79 GLU A C 1
ATOM 628 O O . GLU A 1 79 ? 2.822 0.418 -3.706 1.00 96.00 79 GLU A O 1
ATOM 633 N N . VAL A 1 80 ? 4.445 -1.115 -4.001 1.00 95.19 80 VAL A N 1
ATOM 634 C CA . VAL A 1 80 ? 4.723 -1.404 -2.580 1.00 95.19 80 VAL A CA 1
ATOM 635 C C . VAL A 1 80 ? 4.759 -0.173 -1.657 1.00 95.19 80 VAL A C 1
ATOM 637 O O . VAL A 1 80 ? 4.237 -0.283 -0.542 1.00 95.19 80 VAL A O 1
ATOM 640 N N . PRO A 1 81 ? 5.285 1.010 -2.052 1.00 95.44 81 PRO A N 1
ATOM 641 C CA . PRO A 1 81 ? 5.272 2.189 -1.183 1.00 95.44 81 PRO A CA 1
ATOM 642 C C . PRO A 1 81 ? 3.881 2.606 -0.674 1.00 95.44 81 PRO A C 1
ATOM 644 O O . PRO A 1 81 ? 3.787 3.252 0.373 1.00 95.44 81 PRO A O 1
ATOM 647 N N . TYR A 1 82 ? 2.798 2.236 -1.366 1.00 97.25 82 TYR A N 1
ATOM 648 C CA . TYR A 1 82 ? 1.427 2.530 -0.945 1.00 97.25 82 TYR A CA 1
ATOM 649 C C . TYR A 1 82 ? 0.849 1.520 0.054 1.00 97.25 82 TYR A C 1
ATOM 651 O O . TYR A 1 82 ? -0.071 1.874 0.796 1.00 97.25 82 TYR A O 1
ATOM 659 N N . LEU A 1 83 ? 1.399 0.303 0.150 1.00 95.69 83 LEU A N 1
ATOM 660 C CA . LEU A 1 83 ? 0.789 -0.807 0.893 1.00 95.69 83 LEU A CA 1
ATOM 661 C C . LEU A 1 83 ? 0.568 -0.484 2.377 1.00 95.69 83 LEU A C 1
ATOM 663 O O . LEU A 1 83 ? -0.511 -0.726 2.915 1.00 95.69 83 LEU A O 1
ATOM 667 N N . GLY A 1 84 ? 1.546 0.149 3.032 1.00 94.50 84 GLY A N 1
ATOM 668 C CA . GLY A 1 84 ? 1.398 0.577 4.427 1.00 94.50 84 GLY A CA 1
ATOM 669 C C . GLY A 1 84 ? 0.285 1.614 4.625 1.00 94.50 84 GLY A C 1
ATOM 670 O O . GLY A 1 84 ? -0.388 1.616 5.652 1.00 94.50 84 GLY A O 1
ATOM 671 N N . THR A 1 85 ? 0.040 2.472 3.630 1.00 96.00 85 THR A N 1
ATOM 672 C CA . THR A 1 85 ? -1.058 3.454 3.679 1.00 96.00 85 THR A CA 1
ATOM 673 C C . THR A 1 85 ? -2.409 2.794 3.463 1.00 96.00 85 THR A C 1
ATOM 675 O O . THR A 1 85 ? -3.345 3.093 4.203 1.00 96.00 85 THR A O 1
ATOM 678 N N . ILE A 1 86 ? -2.493 1.860 2.513 1.00 96.31 86 ILE A N 1
ATOM 679 C CA . ILE A 1 86 ? -3.689 1.046 2.280 1.00 96.31 86 ILE A CA 1
ATOM 680 C C . ILE A 1 86 ? -4.051 0.278 3.555 1.00 96.31 86 ILE A C 1
ATOM 682 O O . ILE A 1 86 ? -5.198 0.340 3.979 1.00 96.31 86 ILE A O 1
ATOM 686 N N . LEU A 1 87 ? -3.076 -0.357 4.219 1.00 95.69 87 LEU A N 1
ATOM 687 C CA . LEU A 1 87 ? -3.272 -1.081 5.480 1.00 95.69 87 LEU A CA 1
ATOM 688 C C . LEU A 1 87 ? -3.863 -0.187 6.581 1.00 95.69 87 LEU A C 1
ATOM 690 O O . LEU A 1 87 ? -4.880 -0.539 7.176 1.00 95.69 87 LEU A O 1
ATOM 694 N N . LEU A 1 88 ? -3.249 0.968 6.864 1.00 95.81 88 LEU A N 1
ATOM 695 C CA . LEU A 1 88 ? -3.743 1.860 7.922 1.00 95.81 88 LEU A CA 1
ATOM 696 C C . LEU A 1 88 ? -5.140 2.407 7.602 1.00 95.81 88 LEU A C 1
ATOM 698 O O . LEU A 1 88 ? -5.984 2.509 8.495 1.00 95.81 88 LEU A O 1
ATOM 702 N N . ASN A 1 89 ? -5.394 2.714 6.329 1.00 95.38 89 ASN A N 1
ATOM 703 C CA . ASN A 1 89 ? -6.700 3.169 5.869 1.00 95.38 89 ASN A CA 1
ATOM 704 C C . ASN A 1 89 ? -7.754 2.059 5.993 1.00 95.38 89 ASN A C 1
ATOM 706 O O . ASN A 1 89 ? -8.842 2.290 6.519 1.00 95.38 89 ASN A O 1
ATOM 710 N N . ALA A 1 90 ? -7.411 0.835 5.586 1.00 96.50 90 ALA A N 1
ATOM 711 C CA . ALA A 1 90 ? -8.265 -0.337 5.710 1.00 96.50 90 ALA A CA 1
ATOM 712 C C . ALA A 1 90 ? -8.550 -0.697 7.172 1.00 96.50 90 ALA A C 1
ATOM 714 O O . ALA A 1 90 ? -9.631 -1.186 7.467 1.00 96.50 90 ALA A O 1
ATOM 715 N N . ALA A 1 91 ? -7.636 -0.385 8.096 1.00 96.38 91 ALA A N 1
ATOM 716 C CA . ALA A 1 91 ? -7.846 -0.528 9.537 1.00 96.38 91 ALA A CA 1
ATOM 717 C C . ALA A 1 91 ? -8.749 0.567 10.134 1.00 96.38 91 ALA A C 1
ATOM 719 O O . ALA A 1 91 ? -9.084 0.508 11.319 1.00 96.38 91 ALA A O 1
ATOM 720 N N . ARG A 1 92 ? -9.139 1.574 9.336 1.00 95.38 92 ARG A N 1
ATOM 721 C CA . ARG A 1 92 ? -9.858 2.789 9.763 1.00 95.38 92 ARG A CA 1
ATOM 722 C C . ARG A 1 92 ? -9.140 3.526 10.897 1.00 95.38 92 ARG A C 1
ATOM 724 O O . ARG A 1 92 ? -9.778 4.122 11.766 1.00 95.38 92 ARG A O 1
ATOM 731 N N . LEU A 1 93 ? -7.808 3.480 10.897 1.00 94.44 93 LEU A N 1
ATOM 732 C CA . LEU A 1 93 ? -6.996 4.268 11.815 1.00 94.44 93 LEU A CA 1
ATOM 733 C C . LEU A 1 93 ? -6.886 5.706 11.291 1.00 94.44 93 LEU A C 1
ATOM 735 O O . LEU A 1 93 ? -6.812 5.907 10.076 1.00 94.44 93 LEU A O 1
ATOM 739 N N . PRO A 1 94 ? -6.846 6.721 12.174 1.00 95.12 94 PRO A N 1
ATOM 740 C CA . PRO A 1 94 ? -6.574 8.086 11.752 1.00 95.12 94 PRO A CA 1
ATOM 741 C C . PRO A 1 94 ? -5.249 8.152 10.988 1.00 95.12 94 PRO A C 1
ATOM 743 O O . PRO A 1 94 ? -4.200 7.786 11.519 1.00 95.12 94 PRO A O 1
ATOM 746 N N . LEU A 1 95 ? -5.294 8.616 9.740 1.00 95.50 95 LEU A N 1
ATOM 747 C CA . LEU A 1 95 ? -4.094 8.751 8.923 1.00 95.50 95 LEU A CA 1
ATOM 748 C C . LEU A 1 95 ? -3.355 10.043 9.289 1.00 95.50 95 LEU A C 1
ATOM 750 O O . LEU A 1 95 ? -3.954 11.118 9.198 1.00 95.50 95 LEU A O 1
ATOM 754 N N . PRO A 1 96 ? -2.058 9.987 9.639 1.00 93.81 96 PRO A N 1
ATOM 755 C CA . PRO A 1 96 ? -1.235 11.186 9.751 1.00 93.81 96 PRO A CA 1
ATOM 756 C C . PRO A 1 96 ? -1.158 11.944 8.412 1.00 93.81 96 PRO A C 1
ATOM 758 O O . PRO A 1 96 ? -1.329 11.325 7.356 1.00 93.81 96 PRO A O 1
ATOM 761 N N . PRO A 1 97 ? -0.816 13.247 8.405 1.00 95.88 97 PRO A N 1
ATOM 762 C CA . PRO A 1 97 ? -0.761 14.048 7.176 1.00 95.88 97 PRO A CA 1
ATOM 763 C C . PRO A 1 97 ? 0.100 13.440 6.057 1.00 95.88 97 PRO A C 1
ATOM 765 O O . PRO A 1 97 ? -0.264 13.496 4.886 1.00 95.88 97 PRO A O 1
ATOM 768 N N . SER A 1 98 ? 1.218 12.794 6.404 1.00 96.06 98 SER A N 1
ATOM 769 C CA . SER A 1 98 ? 2.092 12.120 5.434 1.00 96.06 98 SER A CA 1
ATOM 770 C C . SER A 1 98 ? 1.428 10.923 4.746 1.00 96.06 98 SER A C 1
ATOM 772 O O . SER A 1 98 ? 1.703 10.658 3.579 1.00 96.06 98 SER A O 1
ATOM 774 N N . TYR A 1 99 ? 0.539 10.215 5.441 1.00 96.94 99 TYR A N 1
ATOM 775 C CA . TYR A 1 99 ? -0.218 9.088 4.898 1.00 96.94 99 TYR A CA 1
ATOM 776 C C . TYR A 1 99 ? -1.427 9.553 4.084 1.00 96.94 99 TYR A C 1
ATOM 778 O O . TYR A 1 99 ? -1.696 8.977 3.035 1.00 96.94 99 TYR A O 1
ATOM 786 N N . GLN A 1 100 ? -2.098 10.632 4.497 1.00 96.94 100 GLN A N 1
ATOM 787 C CA . GLN A 1 100 ? -3.147 11.265 3.686 1.00 96.94 100 GLN A CA 1
ATOM 788 C C . GLN A 1 100 ? -2.583 11.736 2.338 1.00 96.94 100 GLN A C 1
ATOM 790 O O . GLN A 1 100 ? -3.087 11.349 1.287 1.00 96.94 100 GLN A O 1
ATOM 795 N N . ALA A 1 101 ? -1.457 12.457 2.364 1.00 97.19 101 ALA A N 1
ATOM 796 C CA . ALA A 1 101 ? -0.766 12.891 1.153 1.00 97.19 101 ALA A CA 1
ATOM 797 C C . ALA A 1 101 ? -0.298 11.710 0.284 1.00 97.19 101 ALA A C 1
ATOM 799 O O . ALA A 1 101 ? -0.316 11.800 -0.942 1.00 97.19 101 ALA A O 1
ATOM 800 N N . ARG A 1 102 ? 0.110 10.586 0.893 1.00 97.50 102 ARG A N 1
ATOM 801 C CA . ARG A 1 102 ? 0.480 9.377 0.145 1.00 97.50 102 ARG A CA 1
ATOM 802 C C . ARG A 1 102 ? -0.730 8.724 -0.534 1.00 97.50 102 ARG A C 1
ATOM 804 O O . ARG A 1 102 ? -0.593 8.259 -1.659 1.00 97.50 102 ARG A O 1
ATOM 811 N N . LEU A 1 103 ? -1.904 8.728 0.099 1.00 96.38 103 LEU A N 1
ATOM 812 C CA . LEU A 1 103 ? -3.142 8.225 -0.505 1.00 96.38 103 LEU A CA 1
ATOM 813 C C . LEU A 1 103 ? -3.594 9.096 -1.689 1.00 96.38 103 LEU A C 1
ATOM 815 O O . LEU A 1 103 ? -3.998 8.577 -2.725 1.00 96.38 103 LEU A O 1
ATOM 819 N N . GLU A 1 104 ? -3.483 10.419 -1.566 1.00 96.81 104 GLU A N 1
ATOM 820 C CA . GLU A 1 10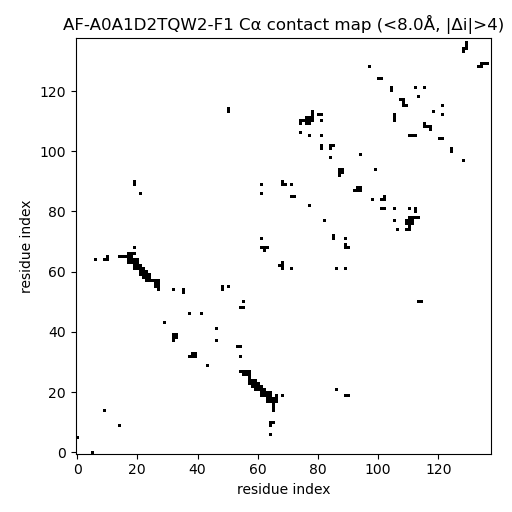4 ? -3.724 11.347 -2.681 1.00 96.81 104 GLU A CA 1
ATOM 821 C C . GLU A 1 104 ? -2.754 11.102 -3.839 1.00 96.81 104 GLU A C 1
ATOM 823 O O . GLU A 1 104 ? -3.154 11.105 -5.002 1.00 96.81 104 GLU A O 1
ATOM 828 N N . LEU A 1 105 ? -1.483 10.848 -3.520 1.00 98.00 105 LEU A N 1
ATOM 829 C CA . LEU A 1 105 ? -0.450 10.548 -4.502 1.00 98.00 105 LEU A CA 1
ATOM 830 C C . LEU A 1 105 ? -0.718 9.230 -5.239 1.00 98.00 105 LEU A C 1
ATOM 832 O O . LEU A 1 105 ? -0.477 9.169 -6.438 1.00 98.00 105 LEU A O 1
ATOM 836 N N . MET A 1 106 ? -1.232 8.209 -4.546 1.00 97.75 106 MET A N 1
ATOM 837 C CA . MET A 1 106 ? -1.637 6.932 -5.148 1.00 97.75 106 MET A CA 1
ATOM 838 C C . MET A 1 106 ? -2.680 7.149 -6.239 1.00 97.75 106 MET A C 1
ATOM 840 O O . MET A 1 106 ? -2.449 6.773 -7.381 1.00 97.75 106 MET A O 1
ATOM 844 N N . ARG A 1 107 ? -3.761 7.867 -5.911 1.00 96.44 107 ARG A N 1
ATOM 845 C CA . ARG A 1 107 ? -4.832 8.193 -6.865 1.00 96.44 107 ARG A CA 1
ATOM 846 C C . ARG A 1 107 ? -4.328 9.060 -8.014 1.00 96.44 107 ARG A C 1
ATOM 848 O O . ARG A 1 107 ? -4.695 8.870 -9.166 1.00 96.44 107 ARG A O 1
ATOM 855 N N . LEU A 1 108 ? -3.467 10.034 -7.709 1.00 97.44 108 LEU A N 1
ATOM 856 C CA . LEU A 1 108 ? -2.872 10.922 -8.709 1.00 97.44 108 LEU A CA 1
ATOM 857 C C . LEU A 1 108 ? -2.023 10.163 -9.741 1.00 97.44 108 LEU A C 1
ATOM 859 O O . LEU A 1 108 ? -1.889 10.631 -10.878 1.00 97.44 108 LEU A O 1
ATOM 863 N N . CYS A 1 109 ? -1.420 9.059 -9.310 1.00 97.62 109 CYS A N 1
ATOM 864 C CA . CYS A 1 109 ? -0.490 8.249 -10.075 1.00 97.62 109 CYS A CA 1
ATOM 865 C C . CYS A 1 109 ? -1.062 6.890 -10.505 1.00 97.62 109 CYS A C 1
ATOM 867 O O . CYS A 1 109 ? -0.293 6.072 -11.003 1.00 97.62 109 CYS A O 1
ATOM 869 N N . ASP A 1 110 ? -2.364 6.653 -10.325 1.00 96.75 110 ASP A N 1
ATOM 870 C CA . ASP A 1 110 ? -3.023 5.392 -10.688 1.00 96.75 110 ASP A CA 1
ATOM 871 C C . ASP A 1 110 ? -2.302 4.165 -10.092 1.00 96.75 110 ASP A C 1
ATOM 873 O O . ASP A 1 110 ? -1.896 3.233 -10.782 1.00 96.75 110 ASP A O 1
ATOM 877 N N . GLY A 1 111 ? -1.992 4.247 -8.792 1.00 96.94 111 GLY A N 1
ATOM 878 C CA . GLY A 1 111 ? -1.316 3.185 -8.041 1.00 96.94 111 GLY A CA 1
ATOM 879 C C . GLY A 1 111 ? 0.193 3.062 -8.299 1.00 96.94 111 GLY A C 1
ATOM 880 O O . GLY A 1 111 ? 0.887 2.352 -7.565 1.00 96.94 111 GLY A O 1
ATOM 881 N N . ARG A 1 112 ? 0.748 3.793 -9.273 1.00 96.75 112 ARG A N 1
ATOM 882 C CA . ARG A 1 112 ? 2.184 3.792 -9.604 1.00 96.75 112 ARG A CA 1
ATOM 883 C C . ARG A 1 112 ? 2.976 4.760 -8.731 1.00 96.75 112 ARG A C 1
ATOM 885 O O . ARG A 1 112 ? 2.564 5.889 -8.517 1.00 96.75 112 ARG A O 1
ATOM 892 N N . TYR A 1 113 ? 4.151 4.368 -8.258 1.00 95.94 113 TYR A N 1
ATOM 893 C CA . TYR A 1 113 ? 5.040 5.202 -7.447 1.00 95.94 113 TYR A CA 1
ATOM 894 C C . TYR A 1 113 ? 6.335 5.523 -8.205 1.00 95.94 113 TYR A C 1
ATOM 896 O O . TYR A 1 113 ? 6.629 6.683 -8.486 1.00 95.94 113 TYR A O 1
ATOM 904 N N . TYR A 1 114 ? 7.084 4.491 -8.589 1.00 92.25 114 TYR A N 1
ATOM 905 C CA . TYR A 1 114 ? 8.326 4.543 -9.355 1.00 92.25 114 TYR A CA 1
ATOM 906 C C . TYR A 1 114 ? 8.082 4.936 -10.812 1.00 92.25 114 TYR A C 1
ATOM 908 O O . TYR A 1 114 ? 8.837 5.728 -11.372 1.00 92.25 114 TYR A O 1
ATOM 916 N N . THR A 1 115 ? 7.006 4.421 -11.407 1.00 92.25 115 THR A N 1
ATOM 917 C CA . THR A 1 115 ? 6.643 4.654 -12.816 1.00 92.25 115 THR A CA 1
ATOM 918 C C . THR A 1 115 ? 5.597 5.757 -12.995 1.00 92.25 115 THR A C 1
ATOM 920 O O . THR A 1 115 ? 5.091 5.975 -14.095 1.00 92.25 115 THR A O 1
ATOM 923 N N . CYS A 1 116 ? 5.274 6.505 -11.931 1.00 96.38 116 CYS A N 1
ATOM 924 C CA . CYS A 1 116 ? 4.294 7.583 -12.015 1.00 96.38 116 CYS A CA 1
ATOM 925 C C . CYS A 1 116 ? 4.713 8.652 -13.038 1.00 96.38 116 CYS A C 1
ATOM 927 O O . CYS A 1 116 ? 5.737 9.325 -12.882 1.00 96.38 116 CYS A O 1
ATOM 929 N N . ALA A 1 117 ? 3.851 8.908 -14.029 1.00 96.19 117 ALA A N 1
ATOM 930 C CA . ALA A 1 117 ? 4.064 9.949 -15.040 1.00 96.19 117 ALA A CA 1
ATOM 931 C C . ALA A 1 117 ? 4.215 11.361 -14.432 1.00 96.19 117 ALA A C 1
ATOM 933 O O . ALA A 1 117 ? 4.839 12.247 -15.015 1.00 96.19 117 ALA A O 1
ATOM 934 N N . LYS A 1 118 ? 3.674 11.578 -13.226 1.00 97.50 118 LYS A N 1
ATOM 935 C CA . LYS A 1 118 ? 3.798 12.818 -12.444 1.00 97.50 118 LYS A CA 1
ATOM 936 C C . LYS A 1 118 ? 4.945 12.731 -11.431 1.00 97.50 118 LYS A C 1
ATOM 938 O O . LYS A 1 118 ? 4.784 13.100 -10.269 1.00 97.50 118 LYS A O 1
ATOM 943 N N . SER A 1 119 ? 6.124 12.294 -11.871 1.00 96.31 119 SER A N 1
ATOM 944 C CA . SER A 1 119 ? 7.314 12.082 -11.027 1.00 96.31 119 SER A CA 1
ATOM 945 C C . SER A 1 119 ? 7.694 13.289 -10.153 1.00 96.31 119 SER A C 1
ATOM 947 O O . SER A 1 119 ? 8.125 13.127 -9.013 1.00 96.31 119 SER A O 1
ATOM 949 N N . LYS A 1 120 ? 7.451 14.523 -10.618 1.00 98.00 120 LYS A N 1
ATOM 950 C CA . LYS A 1 120 ? 7.646 15.745 -9.813 1.00 98.00 120 LYS A CA 1
ATOM 951 C C . LYS A 1 120 ? 6.800 15.763 -8.532 1.00 98.00 120 LYS A C 1
ATOM 953 O O . LYS A 1 120 ? 7.269 16.266 -7.513 1.00 98.00 120 LYS A O 1
ATOM 958 N N . SER A 1 121 ? 5.590 15.202 -8.555 1.00 98.00 121 SER A N 1
ATOM 959 C CA . SER A 1 121 ? 4.735 15.080 -7.370 1.00 98.00 121 SER A CA 1
ATOM 960 C C . SER A 1 121 ? 5.304 14.079 -6.364 1.00 98.00 121 SER A C 1
ATOM 962 O O . SER A 1 121 ? 5.315 14.379 -5.170 1.00 98.00 121 SER A O 1
ATOM 964 N N . ILE A 1 122 ? 5.852 12.950 -6.837 1.00 97.69 122 IL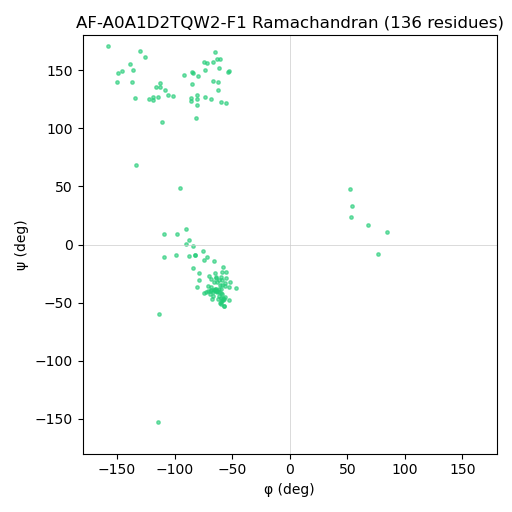E A N 1
ATOM 965 C CA . ILE A 1 122 ? 6.564 11.970 -5.997 1.00 97.69 122 ILE A CA 1
ATOM 966 C C . ILE A 1 122 ? 7.776 12.631 -5.324 1.00 97.69 122 ILE A C 1
ATOM 968 O O . ILE A 1 122 ? 7.932 12.577 -4.106 1.00 97.69 122 ILE A O 1
ATOM 972 N N . LEU A 1 123 ? 8.611 13.326 -6.103 1.00 96.81 123 LEU A N 1
ATOM 973 C CA . LEU A 1 123 ? 9.810 13.994 -5.590 1.00 96.81 123 LEU A CA 1
ATOM 974 C C . LEU A 1 123 ? 9.475 15.113 -4.597 1.00 96.81 123 LEU A C 1
ATOM 976 O O . LEU A 1 123 ? 10.136 15.252 -3.569 1.00 96.81 123 LEU A O 1
ATOM 980 N N . SER A 1 124 ? 8.427 15.893 -4.870 1.00 97.25 124 SER A N 1
ATOM 981 C CA . SER A 1 124 ? 7.937 16.912 -3.940 1.00 97.25 124 SER A CA 1
ATOM 982 C C . SER A 1 124 ? 7.437 16.286 -2.637 1.00 97.25 124 SER A C 1
ATOM 984 O O . SER A 1 124 ? 7.702 16.813 -1.558 1.00 97.25 124 SER A O 1
ATOM 986 N N . PHE A 1 125 ? 6.754 15.142 -2.715 1.00 97.50 125 PHE A N 1
ATOM 987 C CA . PHE A 1 125 ? 6.338 14.394 -1.536 1.00 97.50 125 PHE A CA 1
ATOM 988 C C . PHE A 1 125 ? 7.539 13.906 -0.714 1.00 97.50 125 PHE A C 1
ATOM 990 O O . PHE A 1 125 ? 7.578 14.167 0.485 1.00 97.50 125 PHE A O 1
ATOM 997 N N . HIS A 1 126 ? 8.559 13.309 -1.343 1.00 96.62 126 HIS A N 1
ATOM 998 C CA . HIS A 1 126 ? 9.805 12.937 -0.659 1.00 96.62 126 HIS A CA 1
ATOM 999 C C . HIS A 1 126 ? 10.475 14.131 0.024 1.00 96.62 126 HIS A C 1
ATOM 1001 O O . HIS A 1 126 ? 10.868 14.030 1.183 1.00 96.62 126 HIS A O 1
ATOM 1007 N N . ARG A 1 127 ? 10.563 15.277 -0.666 1.00 96.69 127 ARG A N 1
ATOM 1008 C CA . ARG A 1 127 ? 11.122 16.506 -0.092 1.00 96.69 127 ARG A CA 1
ATOM 1009 C C . ARG A 1 127 ? 10.375 16.918 1.173 1.00 96.69 127 ARG A C 1
ATOM 1011 O O . ARG A 1 127 ? 11.020 17.124 2.191 1.00 96.69 127 ARG A O 1
ATOM 1018 N N . ARG A 1 128 ? 9.037 16.921 1.154 1.00 96.56 128 ARG A N 1
ATOM 1019 C CA . ARG A 1 128 ? 8.234 17.232 2.349 1.00 96.56 128 ARG A CA 1
ATOM 1020 C C . ARG A 1 128 ? 8.493 16.272 3.512 1.00 96.56 128 ARG A C 1
ATOM 1022 O O . ARG A 1 128 ? 8.521 16.725 4.648 1.00 96.56 128 ARG A O 1
ATOM 1029 N N . LEU A 1 129 ? 8.681 14.975 3.245 1.00 96.31 129 LEU A N 1
ATOM 1030 C CA . LEU A 1 129 ? 8.999 13.995 4.294 1.00 96.31 129 LEU A CA 1
ATOM 1031 C C . LEU A 1 129 ? 10.374 14.245 4.930 1.00 96.31 129 LEU A C 1
ATOM 1033 O O . LEU A 1 129 ? 10.515 14.101 6.145 1.00 96.31 129 LEU A O 1
ATOM 1037 N N . MET A 1 130 ? 11.368 14.623 4.121 1.00 96.75 130 MET A N 1
ATOM 1038 C CA . MET A 1 130 ? 12.698 14.994 4.614 1.00 96.75 130 MET A CA 1
ATOM 1039 C C . MET A 1 130 ? 12.651 16.298 5.412 1.00 96.75 130 MET A C 1
ATOM 1041 O O . MET A 1 130 ? 13.159 16.354 6.528 1.00 96.75 130 MET A O 1
ATOM 1045 N N . ASP A 1 131 ? 11.986 17.325 4.880 1.00 95.81 131 ASP A N 1
ATOM 1046 C CA . ASP A 1 131 ? 11.881 18.637 5.525 1.00 95.81 131 ASP A CA 1
ATOM 1047 C C . ASP A 1 131 ? 11.121 18.555 6.863 1.00 95.81 131 ASP A C 1
ATOM 1049 O O . ASP A 1 131 ? 11.391 19.327 7.780 1.00 95.81 131 ASP A O 1
ATOM 1053 N N . SER A 1 132 ? 10.202 17.591 7.011 1.00 95.62 132 SER A N 1
ATOM 1054 C CA . SER A 1 132 ? 9.506 17.318 8.274 1.00 95.62 132 SER A CA 1
ATOM 1055 C C . SER A 1 132 ? 10.282 16.413 9.240 1.00 95.62 132 SER A C 1
ATOM 1057 O O . SER A 1 132 ? 9.756 16.084 10.301 1.00 95.62 132 SER A O 1
ATOM 1059 N N . GLY A 1 133 ? 11.471 15.932 8.866 1.00 95.25 133 GLY A N 1
ATOM 1060 C CA . GLY A 1 133 ? 12.270 14.999 9.667 1.00 95.25 133 GLY A CA 1
ATOM 1061 C C . GLY A 1 133 ? 11.662 13.600 9.817 1.00 95.25 133 GLY A C 1
ATOM 1062 O O . GLY A 1 133 ? 12.059 12.857 10.709 1.00 95.25 133 GLY A O 1
ATOM 1063 N N . LEU A 1 134 ? 10.690 13.229 8.971 1.00 93.00 134 LEU A N 1
ATOM 1064 C CA . LEU A 1 134 ? 10.067 11.897 9.008 1.00 93.00 134 LEU A CA 1
ATOM 1065 C C . LEU A 1 134 ? 10.940 10.832 8.338 1.00 93.00 134 LEU A C 1
ATOM 1067 O O . LEU A 1 134 ? 10.787 9.648 8.629 1.00 93.00 134 LEU A O 1
ATOM 1071 N N . ILE A 1 135 ? 11.811 11.246 7.418 1.00 92.44 135 ILE A N 1
ATOM 1072 C CA . ILE A 1 135 ? 12.768 10.391 6.715 1.00 92.44 135 ILE A CA 1
ATOM 1073 C C . ILE A 1 135 ? 14.104 11.131 6.654 1.00 92.44 135 ILE A C 1
ATOM 1075 O O . ILE A 1 135 ? 14.131 12.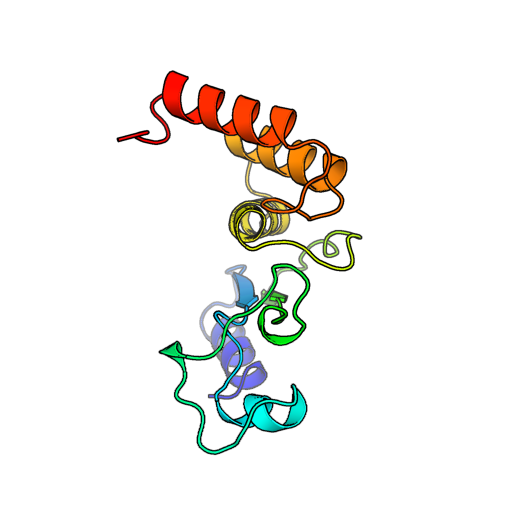336 6.408 1.00 92.44 135 ILE A O 1
ATOM 1079 N N . ASP A 1 136 ? 15.202 10.405 6.854 1.00 88.50 136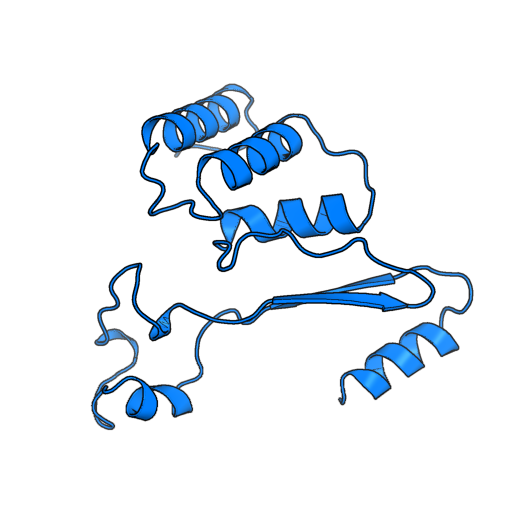 ASP A N 1
ATOM 1080 C CA . ASP A 1 136 ? 16.548 10.910 6.590 1.00 88.50 136 ASP A CA 1
ATOM 1081 C C . ASP A 1 136 ? 16.889 10.684 5.111 1.00 88.50 136 ASP A C 1
ATOM 1083 O O . ASP A 1 136 ? 16.739 9.577 4.597 1.00 88.50 136 ASP A O 1
ATOM 1087 N N . GLY A 1 137 ? 17.292 11.748 4.422 1.00 71.31 137 GLY A N 1
ATOM 1088 C CA . GLY A 1 137 ? 17.644 11.724 3.000 1.00 71.31 137 GLY A CA 1
ATOM 1089 C C . GLY A 1 137 ? 19.117 11.437 2.726 1.00 71.31 137 GLY A C 1
ATOM 1090 O O . GLY A 1 137 ? 19.575 11.742 1.625 1.00 71.31 137 GLY A O 1
ATOM 1091 N N . ARG A 1 138 ? 19.857 10.975 3.738 1.00 60.53 138 ARG A N 1
ATOM 1092 C CA . ARG A 1 138 ? 21.274 10.622 3.628 1.00 60.53 138 ARG A CA 1
ATOM 1093 C C . ARG A 1 138 ? 21.524 9.395 2.763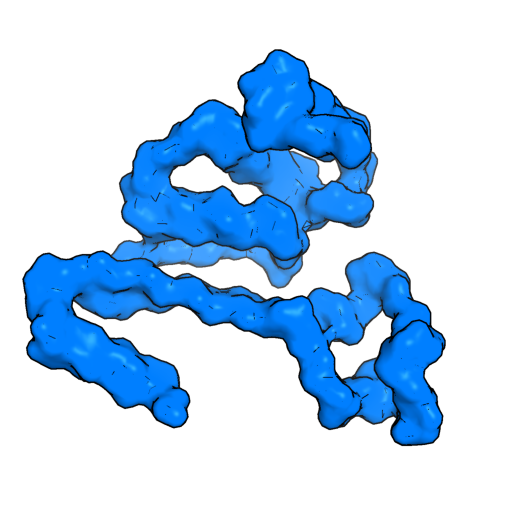 1.00 60.53 138 ARG A C 1
ATOM 1095 O O . ARG A 1 138 ? 20.752 8.419 2.871 1.00 60.53 138 ARG A O 1
#

Radius of gyration: 18.3 Å; Cα contacts (8 Å, |Δi|>4): 135; chains: 1; bounding box: 36×42×42 Å

Nearest PDB structures (foldseek):
  8phu-assembly1_PG  TM=1.363E-01  e=6.687E+00  Borreliella burgdorferi B31

pLDDT: mean 93.22, std 6.51, range [60.53, 98.38]